Protein AF-A0A2G5KFI8-F1 (afdb_monomer_lite)

pLDDT: mean 81.68, std 14.81, range [49.47, 94.44]

Radius of gyration: 19.79 Å; chains: 1; bounding box: 45×17×59 Å

Sequence (60 aa):
MVFVEDGYIHLSGQVSWEYQRKLAQHILQDLLGVKGIINRIEIVPYIESNNKNLRALGRS

Structure (mmCIF, N/CA/C/O backbone):
data_AF-A0A2G5KFI8-F1
#
_entry.id   AF-A0A2G5KFI8-F1
#
loop_
_atom_site.group_PDB
_atom_site.id
_atom_site.type_symbol
_atom_site.label_atom_id
_atom_site.label_alt_id
_atom_site.label_comp_id
_atom_site.label_asym_id
_atom_site.label_entity_id
_atom_site.label_seq_id
_atom_site.pdbx_PDB_ins_code
_atom_site.Cartn_x
_atom_site.Cartn_y
_atom_site.Cartn_z
_atom_site.occupancy
_atom_site.B_iso_or_equiv
_atom_site.auth_seq_id
_atom_site.auth_comp_id
_atom_site.auth_asym_id
_atom_site.auth_atom_id
_atom_site.pdbx_PDB_model_num
ATOM 1 N N . MET A 1 1 ? -4.836 5.718 -9.702 1.00 81.62 1 MET A N 1
ATOM 2 C CA . MET A 1 1 ? -5.916 6.366 -8.928 1.00 81.62 1 MET A CA 1
ATOM 3 C C . MET A 1 1 ? -5.733 6.042 -7.451 1.00 81.62 1 MET A C 1
ATOM 5 O O . MET A 1 1 ? -5.355 4.916 -7.135 1.00 81.62 1 MET A O 1
ATOM 9 N N . VAL A 1 2 ? -5.965 7.021 -6.573 1.00 88.50 2 VAL A N 1
ATOM 10 C CA . VAL A 1 2 ? -5.855 6.888 -5.109 1.00 88.50 2 VAL A CA 1
ATOM 11 C C . VAL A 1 2 ? -7.155 7.395 -4.488 1.00 88.50 2 VAL A C 1
ATOM 13 O O . VAL A 1 2 ? -7.620 8.464 -4.880 1.00 88.50 2 VAL A O 1
ATOM 16 N N . PHE A 1 3 ? -7.735 6.650 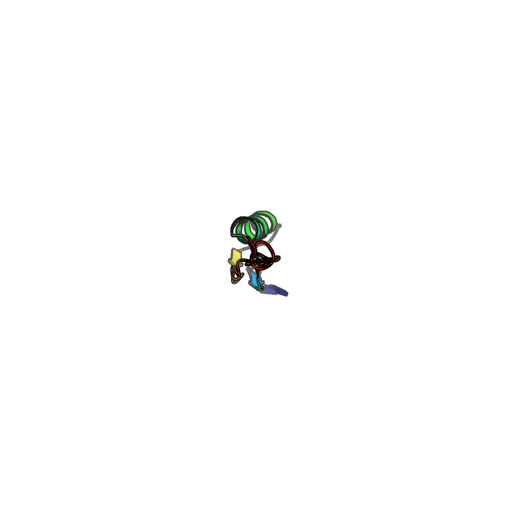-3.548 1.00 91.19 3 PHE A N 1
ATOM 17 C CA . PHE A 1 3 ? -8.881 7.108 -2.753 1.00 91.19 3 PHE A CA 1
ATOM 18 C C . PHE A 1 3 ? -8.863 6.507 -1.342 1.00 91.19 3 PHE A C 1
ATOM 20 O O . PHE A 1 3 ? -8.145 5.535 -1.088 1.00 91.19 3 PHE A O 1
ATOM 27 N N . VAL A 1 4 ? -9.637 7.110 -0.435 1.00 90.06 4 VAL A N 1
ATOM 28 C CA . VAL A 1 4 ? -9.716 6.735 0.984 1.00 90.06 4 VAL A CA 1
ATOM 29 C C . VAL A 1 4 ? -11.164 6.445 1.360 1.00 90.06 4 VAL A C 1
ATOM 31 O O . VAL A 1 4 ? -12.042 7.254 1.068 1.00 90.06 4 VAL A O 1
ATOM 34 N N . GLU A 1 5 ? -11.399 5.318 2.026 1.00 91.69 5 GLU A N 1
ATOM 35 C CA . GLU A 1 5 ? -12.719 4.904 2.509 1.00 91.69 5 GLU A CA 1
ATOM 36 C C . GLU A 1 5 ? -12.578 4.240 3.886 1.00 91.69 5 GLU A C 1
ATOM 38 O O . GLU A 1 5 ? -11.777 3.329 4.058 1.00 91.69 5 GLU A O 1
ATOM 43 N N . ASP A 1 6 ? -13.296 4.747 4.894 1.00 91.69 6 ASP A N 1
ATOM 44 C CA . ASP A 1 6 ? -13.262 4.266 6.290 1.00 91.69 6 ASP A CA 1
ATOM 45 C C . ASP A 1 6 ? -11.845 4.042 6.881 1.00 91.69 6 ASP A C 1
ATOM 47 O O . ASP A 1 6 ? -11.579 3.100 7.631 1.00 91.69 6 ASP A O 1
ATOM 51 N N . GLY A 1 7 ? -10.894 4.919 6.546 1.00 91.12 7 GLY A N 1
ATOM 52 C CA . GLY A 1 7 ? -9.502 4.815 7.004 1.00 91.12 7 GLY A CA 1
ATOM 53 C C . GLY A 1 7 ? -8.654 3.788 6.243 1.00 91.12 7 GLY A C 1
ATOM 54 O O . GLY A 1 7 ? -7.486 3.603 6.581 1.00 91.12 7 GLY A O 1
ATOM 55 N N . TYR A 1 8 ? -9.189 3.149 5.204 1.00 93.75 8 TYR A N 1
ATOM 56 C CA . TYR A 1 8 ? -8.426 2.338 4.259 1.00 93.75 8 TYR A CA 1
ATOM 57 C C . TYR A 1 8 ? -8.022 3.157 3.037 1.00 93.75 8 TYR A C 1
ATOM 59 O O . TYR A 1 8 ? -8.832 3.876 2.451 1.00 93.75 8 TYR A O 1
ATOM 67 N N . ILE A 1 9 ? -6.764 3.019 2.621 1.00 93.38 9 ILE A N 1
ATOM 68 C CA . ILE A 1 9 ? -6.247 3.641 1.398 1.00 93.38 9 ILE A CA 1
ATOM 69 C C . ILE A 1 9 ? -6.238 2.615 0.269 1.00 93.38 9 ILE A C 1
ATOM 71 O O . ILE A 1 9 ? -5.655 1.540 0.402 1.00 93.38 9 ILE A O 1
ATOM 75 N N . HIS A 1 10 ? -6.828 2.967 -0.870 1.00 94.44 10 HIS A N 1
ATOM 76 C CA . HIS A 1 10 ? -6.884 2.116 -2.054 1.00 94.44 10 HIS A CA 1
ATOM 77 C C . HIS A 1 10 ? -5.948 2.670 -3.131 1.00 94.44 10 HIS A C 1
ATOM 79 O O . HIS A 1 10 ? -6.160 3.768 -3.651 1.00 94.44 10 HIS A O 1
ATOM 85 N N . LEU A 1 11 ? -4.925 1.891 -3.491 1.00 92.56 11 LEU A N 1
ATOM 86 C CA . LEU A 1 11 ? -3.983 2.212 -4.564 1.00 92.56 11 LEU A CA 1
ATOM 87 C C . LEU A 1 11 ? -4.267 1.374 -5.804 1.00 92.56 11 LEU A C 1
ATOM 89 O O . LEU A 1 11 ? -4.446 0.162 -5.715 1.00 92.56 11 LEU A O 1
ATOM 93 N N . SER A 1 12 ? -4.279 2.014 -6.969 1.00 92.81 12 SER A N 1
ATOM 94 C CA . SER A 1 12 ? -4.449 1.351 -8.266 1.00 92.81 12 SER A CA 1
ATOM 95 C C . SER A 1 12 ? -3.712 2.107 -9.367 1.00 92.81 12 SER A C 1
ATOM 97 O O . SER A 1 12 ? -3.579 3.335 -9.311 1.00 92.81 12 SER A O 1
ATOM 99 N N . GLY A 1 13 ? -3.249 1.388 -10.383 1.00 90.56 13 GLY A N 1
ATOM 100 C CA . GLY A 1 13 ? -2.490 1.940 -11.505 1.00 90.56 13 GLY A CA 1
ATOM 101 C C . GLY A 1 13 ? -1.374 0.997 -11.933 1.00 90.56 13 GLY A C 1
ATOM 102 O O . GLY A 1 13 ? -1.244 -0.089 -11.378 1.00 90.56 13 GLY A O 1
ATOM 103 N N . GLN A 1 14 ? -0.572 1.423 -12.905 1.00 93.25 14 GLN A N 1
ATOM 104 C CA . GLN A 1 14 ? 0.535 0.636 -13.442 1.00 93.25 14 GLN A CA 1
ATOM 105 C C . GLN A 1 14 ? 1.866 1.318 -13.126 1.00 93.25 14 GLN A C 1
ATOM 107 O O . GLN A 1 14 ? 1.994 2.534 -13.276 1.00 93.25 14 GLN A O 1
ATOM 112 N N . VAL A 1 15 ? 2.850 0.538 -12.689 1.00 91.00 15 VAL A N 1
ATOM 113 C CA . VAL A 1 15 ? 4.229 0.993 -12.454 1.00 91.00 15 VAL A CA 1
ATOM 114 C C . VAL A 1 15 ? 5.208 0.053 -13.133 1.00 91.00 15 VAL A C 1
ATOM 116 O O . VAL A 1 15 ? 4.911 -1.118 -13.335 1.00 91.00 15 VAL A O 1
ATOM 119 N N . SER A 1 16 ? 6.403 0.535 -13.450 1.00 89.19 16 SER A N 1
ATOM 120 C CA . SER A 1 16 ? 7.396 -0.293 -14.141 1.00 89.19 16 SER A CA 1
ATOM 121 C C . SER A 1 16 ? 8.251 -1.132 -13.196 1.00 89.19 16 SER A C 1
ATOM 123 O O . SER A 1 16 ? 8.883 -2.086 -13.642 1.00 89.19 16 SER A O 1
ATOM 125 N N . TRP A 1 17 ? 8.261 -0.804 -11.899 1.00 88.56 17 TRP A N 1
ATOM 126 C CA . TRP A 1 17 ? 9.160 -1.418 -10.924 1.00 88.56 17 TRP A CA 1
ATOM 127 C C . TRP A 1 17 ? 8.465 -1.749 -9.604 1.00 88.56 17 TRP A C 1
ATOM 129 O O . TRP A 1 17 ? 7.726 -0.935 -9.049 1.00 88.56 17 TRP A O 1
ATOM 139 N N . GLU A 1 18 ? 8.817 -2.900 -9.026 1.00 88.75 18 GLU A N 1
ATOM 140 C CA . GLU A 1 18 ? 8.339 -3.315 -7.699 1.00 88.75 18 GLU A CA 1
ATOM 141 C C . GLU A 1 18 ? 8.719 -2.319 -6.597 1.00 88.75 18 GLU A C 1
ATOM 143 O O . GLU A 1 18 ? 7.975 -2.109 -5.640 1.00 88.75 18 GLU A O 1
ATOM 148 N N . TYR A 1 19 ? 9.867 -1.658 -6.746 1.00 89.38 19 TYR A N 1
ATOM 149 C CA . TYR A 1 19 ? 10.296 -0.615 -5.822 1.00 89.38 19 TYR A CA 1
ATOM 150 C C . TYR A 1 19 ? 9.275 0.527 -5.735 1.00 89.38 19 TYR A C 1
ATOM 152 O O . TYR A 1 19 ? 8.919 0.938 -4.635 1.00 89.38 19 TYR A O 1
ATOM 160 N N . GLN A 1 20 ? 8.740 0.989 -6.871 1.00 87.75 20 GLN A N 1
ATOM 161 C CA . GLN A 1 20 ? 7.736 2.058 -6.902 1.00 87.75 20 GLN A CA 1
ATOM 162 C C . GLN A 1 20 ? 6.443 1.622 -6.205 1.00 87.75 20 GLN A C 1
ATOM 164 O O . GLN A 1 20 ? 5.876 2.379 -5.416 1.00 87.75 20 GLN A O 1
ATOM 169 N N . ARG A 1 21 ? 6.015 0.373 -6.435 1.00 88.88 21 ARG A N 1
ATOM 170 C CA . ARG A 1 21 ? 4.851 -0.218 -5.763 1.00 88.88 21 ARG A CA 1
ATOM 171 C C . ARG A 1 21 ? 5.031 -0.262 -4.241 1.00 88.88 21 ARG A C 1
ATOM 173 O O . ARG A 1 21 ? 4.099 0.084 -3.515 1.00 88.88 21 ARG A O 1
ATOM 180 N N . LYS A 1 22 ? 6.210 -0.667 -3.755 1.00 90.50 22 LYS A N 1
ATOM 181 C CA . LYS A 1 22 ? 6.522 -0.742 -2.315 1.00 90.50 22 LYS A CA 1
ATOM 182 C C . LYS A 1 22 ? 6.663 0.632 -1.672 1.00 90.50 22 LYS A C 1
ATOM 184 O O . LYS A 1 22 ? 6.168 0.837 -0.569 1.00 90.50 22 LYS A O 1
ATOM 189 N N . LEU A 1 23 ? 7.297 1.572 -2.364 1.00 90.44 23 LEU A N 1
ATOM 190 C CA . LEU A 1 23 ? 7.502 2.928 -1.865 1.00 90.44 23 LEU A CA 1
ATOM 191 C C . LEU A 1 23 ? 6.168 3.662 -1.677 1.00 90.44 23 LEU A C 1
ATOM 193 O O . LEU A 1 23 ? 5.967 4.311 -0.655 1.00 90.44 23 LEU A O 1
ATOM 197 N N . ALA A 1 24 ? 5.219 3.469 -2.600 1.00 87.25 24 ALA A N 1
ATOM 198 C CA . ALA A 1 24 ? 3.861 3.995 -2.464 1.00 87.25 24 ALA A CA 1
ATOM 199 C C . ALA A 1 24 ? 3.143 3.456 -1.215 1.00 87.25 24 ALA A C 1
ATOM 201 O O . ALA A 1 24 ? 2.459 4.205 -0.526 1.00 87.25 24 ALA A O 1
ATOM 202 N N . GLN A 1 25 ? 3.315 2.173 -0.893 1.00 88.19 25 GLN A N 1
ATOM 203 C CA . GLN A 1 25 ? 2.745 1.593 0.323 1.00 88.19 25 GLN A CA 1
ATOM 204 C C . GLN A 1 25 ? 3.438 2.118 1.585 1.00 88.19 25 GLN A C 1
ATOM 206 O O . GLN A 1 25 ? 2.765 2.456 2.552 1.00 88.19 25 GLN A O 1
ATOM 211 N N . HIS A 1 26 ? 4.767 2.217 1.566 1.00 89.94 26 HIS A N 1
ATOM 212 C CA . HIS A 1 26 ? 5.548 2.664 2.715 1.00 89.94 26 HIS A CA 1
ATOM 213 C C . HIS A 1 26 ? 5.213 4.102 3.120 1.00 89.94 26 HIS A C 1
ATOM 215 O O . HIS A 1 26 ? 4.954 4.356 4.284 1.00 89.94 26 HIS A O 1
ATOM 221 N N . ILE A 1 27 ? 5.122 5.029 2.163 1.00 87.56 27 ILE A N 1
ATOM 222 C CA . ILE A 1 27 ? 4.796 6.436 2.455 1.00 87.56 27 ILE A CA 1
ATOM 223 C C . ILE A 1 27 ? 3.420 6.578 3.119 1.00 87.56 27 ILE A C 1
ATOM 225 O O . ILE A 1 27 ? 3.212 7.448 3.959 1.00 87.56 27 ILE A O 1
ATOM 229 N N . LEU A 1 28 ? 2.464 5.740 2.723 1.00 86.38 28 LEU A N 1
ATOM 230 C CA . LEU A 1 28 ? 1.076 5.869 3.156 1.00 86.38 28 LEU A CA 1
ATOM 231 C C . LEU A 1 28 ? 0.791 5.161 4.477 1.00 86.38 28 LEU A C 1
ATOM 233 O O . LEU A 1 28 ? -0.229 5.447 5.097 1.00 86.38 28 LEU A O 1
ATOM 237 N N . GLN A 1 29 ? 1.664 4.249 4.910 1.00 86.81 29 GLN A N 1
ATOM 238 C CA . GLN A 1 29 ? 1.452 3.502 6.152 1.00 86.81 29 GLN A CA 1
ATOM 239 C C . GLN A 1 29 ? 1.621 4.404 7.383 1.00 86.81 29 GLN A C 1
ATOM 241 O O . GLN A 1 29 ? 1.012 4.151 8.415 1.00 86.81 29 GLN A O 1
ATOM 246 N N . ASP A 1 30 ? 2.424 5.462 7.246 1.00 87.25 30 ASP A N 1
ATOM 247 C CA . ASP A 1 30 ? 2.776 6.375 8.334 1.00 87.25 30 ASP A CA 1
ATOM 248 C C . ASP A 1 30 ? 1.802 7.563 8.432 1.00 87.25 30 ASP A C 1
ATOM 250 O O . ASP A 1 30 ? 1.971 8.460 9.261 1.00 87.25 30 ASP A O 1
ATOM 254 N N . LEU A 1 31 ? 0.766 7.596 7.586 1.00 86.88 31 LEU A N 1
ATOM 255 C CA . LEU A 1 31 ? -0.221 8.665 7.596 1.00 86.88 31 LEU A CA 1
ATOM 256 C C . LEU A 1 31 ? -1.209 8.478 8.758 1.00 86.88 31 LEU A C 1
ATOM 258 O O . LEU A 1 31 ? -1.807 7.419 8.949 1.00 86.88 31 LEU A O 1
ATOM 262 N N . LEU A 1 32 ? -1.406 9.544 9.534 1.00 86.00 32 LEU A N 1
ATOM 263 C CA . LEU A 1 32 ? -2.263 9.526 10.716 1.00 86.00 32 LEU A CA 1
ATOM 264 C C . LEU A 1 32 ? -3.717 9.174 10.348 1.00 86.00 32 LEU A C 1
ATOM 266 O O . LEU A 1 32 ? -4.300 9.774 9.448 1.00 86.00 32 LEU A O 1
ATOM 270 N N . GLY A 1 33 ? -4.316 8.221 11.069 1.00 86.19 33 GLY A N 1
ATOM 271 C CA . GLY A 1 33 ? -5.696 7.777 10.832 1.00 86.19 33 GLY A CA 1
ATOM 272 C C . GLY A 1 33 ? -5.850 6.683 9.769 1.00 86.19 33 GLY A C 1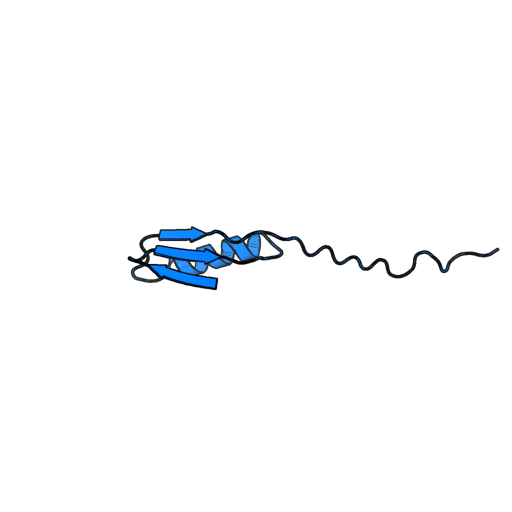
ATOM 273 O O . GL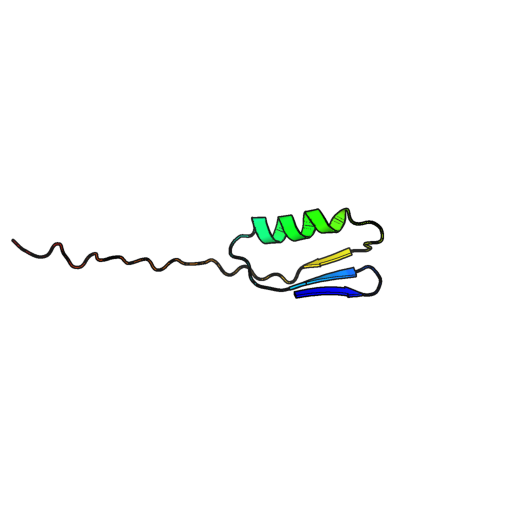Y A 1 33 ? -6.974 6.242 9.520 1.00 86.19 33 GLY A O 1
ATOM 274 N N . VAL A 1 34 ? -4.750 6.206 9.176 1.00 91.00 34 VAL A N 1
ATOM 275 C CA . VAL A 1 34 ? -4.767 5.033 8.295 1.00 91.00 34 VAL A CA 1
ATOM 276 C C . VAL A 1 34 ? -4.909 3.758 9.119 1.00 91.00 34 VAL A C 1
ATOM 278 O O . VAL A 1 34 ? -4.100 3.462 9.994 1.00 91.00 34 VAL A O 1
ATOM 281 N N . LYS A 1 35 ? -5.947 2.981 8.810 1.00 91.81 35 LYS A N 1
ATOM 282 C CA . LYS A 1 35 ? -6.189 1.641 9.360 1.00 91.81 35 LYS A CA 1
ATOM 283 C C . LYS A 1 35 ? -5.510 0.551 8.528 1.00 91.81 35 LYS A C 1
ATOM 285 O O . LYS A 1 35 ? -5.184 -0.509 9.053 1.00 91.81 35 LYS A O 1
ATOM 290 N N . GLY A 1 36 ? -5.307 0.790 7.231 1.00 90.12 36 GLY A N 1
ATOM 291 C CA . GLY A 1 36 ? -4.661 -0.162 6.331 1.00 90.12 36 GLY A CA 1
ATOM 292 C C . GLY A 1 36 ? -4.568 0.324 4.886 1.00 90.12 36 GLY A C 1
ATOM 293 O O . GLY A 1 36 ? -5.174 1.323 4.499 1.00 90.12 36 GLY A O 1
ATOM 294 N N . ILE A 1 37 ? -3.803 -0.406 4.072 1.00 93.12 37 ILE A N 1
ATOM 295 C CA . ILE A 1 37 ? -3.561 -0.079 2.662 1.00 93.12 37 ILE A CA 1
ATOM 296 C C . ILE A 1 37 ? -3.904 -1.286 1.799 1.00 93.12 37 ILE A C 1
ATOM 298 O O . ILE A 1 37 ? -3.369 -2.376 1.993 1.00 93.12 37 ILE A O 1
ATOM 302 N N . ILE A 1 38 ? -4.753 -1.070 0.800 1.00 92.94 38 ILE A N 1
ATOM 303 C CA . ILE A 1 38 ? -5.083 -2.047 -0.230 1.00 92.94 38 ILE A CA 1
ATOM 304 C C . ILE A 1 38 ? -4.352 -1.643 -1.509 1.00 92.94 38 ILE A C 1
ATOM 306 O O . ILE A 1 38 ? -4.765 -0.735 -2.235 1.00 92.94 38 ILE A O 1
ATOM 310 N N . ASN A 1 39 ? -3.240 -2.327 -1.777 1.00 90.69 39 ASN A N 1
ATOM 311 C CA . ASN A 1 39 ? -2.379 -2.049 -2.920 1.00 90.69 39 ASN A CA 1
ATOM 312 C C . ASN A 1 39 ? -2.718 -2.962 -4.108 1.00 90.69 39 ASN A C 1
ATOM 314 O O . ASN A 1 39 ? -2.356 -4.136 -4.115 1.00 90.69 39 ASN A O 1
ATOM 318 N N . ARG A 1 40 ? -3.405 -2.408 -5.113 1.00 92.94 40 ARG A N 1
ATOM 319 C CA . ARG A 1 40 ? -3.712 -3.051 -6.405 1.00 92.94 40 ARG A CA 1
ATOM 320 C C . ARG A 1 40 ? -2.926 -2.409 -7.554 1.00 92.94 40 ARG A C 1
ATOM 322 O O . ARG A 1 40 ? -3.439 -2.277 -8.662 1.00 92.94 40 ARG A O 1
ATOM 329 N N . ILE A 1 41 ? -1.716 -1.925 -7.280 1.00 93.06 41 ILE A N 1
ATOM 330 C CA . ILE A 1 41 ? -0.816 -1.447 -8.330 1.00 93.06 41 ILE A CA 1
ATOM 331 C C . ILE A 1 41 ? -0.279 -2.657 -9.098 1.00 93.06 41 ILE A C 1
ATOM 333 O O . ILE A 1 41 ? 0.304 -3.569 -8.510 1.00 93.06 41 ILE A O 1
ATOM 337 N N . GLU A 1 42 ? -0.447 -2.638 -10.413 1.00 92.88 42 GLU A N 1
ATOM 338 C CA . GLU A 1 42 ? 0.087 -3.641 -11.325 1.00 92.88 42 GLU A CA 1
ATOM 339 C C . GLU A 1 42 ? 1.500 -3.254 -11.759 1.00 92.88 42 GLU A C 1
ATOM 341 O O . GLU A 1 42 ? 1.788 -2.090 -12.050 1.00 92.88 42 GLU A O 1
ATOM 346 N N . ILE A 1 43 ? 2.398 -4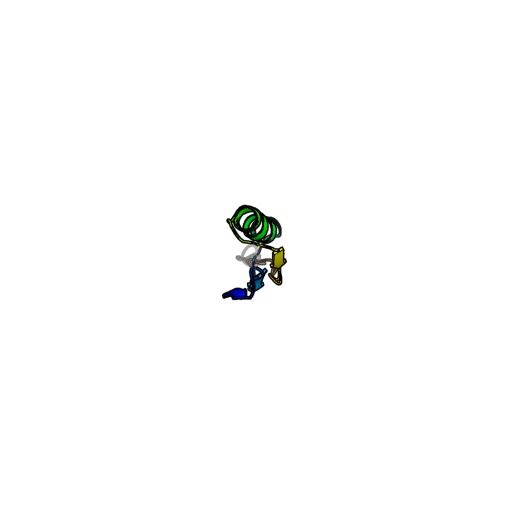.236 -11.817 1.00 91.44 43 ILE A N 1
ATOM 347 C CA . ILE A 1 43 ? 3.730 -4.024 -12.378 1.00 91.44 43 ILE A CA 1
ATOM 348 C C . ILE A 1 43 ? 3.662 -4.339 -13.866 1.00 91.44 43 ILE A C 1
ATOM 350 O O . ILE A 1 43 ? 3.468 -5.491 -14.250 1.00 91.44 43 ILE A O 1
ATOM 354 N N . VAL A 1 44 ? 3.863 -3.320 -14.691 1.00 90.19 44 VAL A N 1
ATOM 355 C CA . VAL A 1 44 ? 3.984 -3.434 -16.143 1.00 90.19 44 VAL A CA 1
ATOM 356 C C . VAL A 1 44 ? 5.397 -2.989 -16.514 1.00 90.19 44 VAL A C 1
ATOM 358 O O . VAL A 1 44 ? 5.653 -1.783 -16.618 1.00 90.19 44 VAL A O 1
ATOM 361 N N . PRO A 1 45 ? 6.347 -3.935 -16.662 1.00 81.06 45 PRO A N 1
ATOM 362 C CA . PRO A 1 45 ? 7.713 -3.612 -17.044 1.00 81.06 45 PRO A CA 1
ATOM 363 C C . PRO A 1 45 ? 7.706 -2.838 -18.359 1.00 81.06 45 PRO A C 1
ATOM 365 O O . PRO A 1 45 ? 7.149 -3.297 -19.358 1.00 81.06 45 PRO A O 1
ATOM 368 N N . TYR A 1 46 ? 8.337 -1.667 -18.370 1.00 74.50 46 TYR A N 1
ATOM 369 C CA . TYR A 1 46 ? 8.561 -0.946 -19.612 1.00 74.50 46 TYR A CA 1
ATOM 370 C C . TYR A 1 46 ? 9.675 -1.661 -20.378 1.00 74.50 46 TYR A C 1
ATOM 372 O O . TYR A 1 46 ? 10.860 -1.457 -20.114 1.00 74.50 46 TYR A O 1
ATOM 380 N N . ILE A 1 47 ? 9.296 -2.547 -21.300 1.00 70.06 47 ILE A N 1
ATOM 381 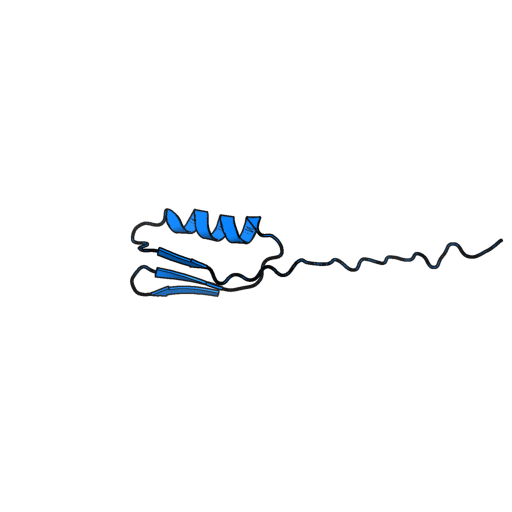C CA . ILE A 1 47 ? 10.232 -3.086 -22.281 1.00 70.06 47 ILE A CA 1
ATOM 382 C C . ILE A 1 47 ? 10.423 -1.980 -23.308 1.00 70.06 47 ILE A C 1
ATOM 384 O O . ILE A 1 47 ? 9.644 -1.853 -24.256 1.00 70.06 47 ILE A O 1
ATOM 388 N N . GLU A 1 48 ? 11.443 -1.150 -23.109 1.00 57.22 48 GLU A N 1
ATOM 389 C CA . GLU A 1 48 ? 11.887 -0.258 -24.165 1.00 57.22 48 GLU A CA 1
ATOM 390 C C . GLU A 1 48 ? 12.392 -1.139 -25.315 1.00 57.22 48 GLU A C 1
ATOM 392 O O . GLU A 1 48 ? 13.525 -1.617 -25.315 1.00 57.22 48 GLU A O 1
ATOM 397 N N . SER A 1 49 ? 11.524 -1.417 -26.290 1.00 52.91 49 SER A N 1
ATOM 398 C CA . SER A 1 49 ? 11.901 -2.071 -27.543 1.00 52.91 49 SER A CA 1
ATOM 399 C C . SER A 1 49 ? 12.706 -1.086 -28.391 1.00 52.91 49 SER A C 1
ATOM 401 O O . SER A 1 49 ? 12.292 -0.689 -29.475 1.00 52.91 49 SER A O 1
ATOM 403 N N . ASN A 1 50 ? 13.870 -0.664 -27.901 1.00 49.88 50 ASN A N 1
ATOM 404 C CA . ASN A 1 50 ? 14.840 0.104 -28.666 1.00 49.88 50 ASN A CA 1
ATOM 405 C C . ASN A 1 50 ? 15.715 -0.876 -29.466 1.00 49.88 50 ASN A C 1
ATOM 407 O O . ASN A 1 50 ? 16.929 -0.955 -29.294 1.00 49.88 50 ASN A O 1
ATOM 411 N N . ASN A 1 51 ? 15.100 -1.635 -30.381 1.00 52.69 51 ASN A N 1
ATOM 412 C CA . ASN A 1 51 ? 15.846 -2.216 -31.497 1.00 52.69 51 ASN A CA 1
ATOM 413 C C . ASN A 1 51 ? 16.184 -1.080 -32.470 1.00 52.69 51 ASN A C 1
ATOM 415 O O . ASN A 1 51 ? 15.533 -0.886 -33.497 1.00 52.69 51 ASN A O 1
ATOM 419 N N . LYS A 1 52 ? 17.206 -0.297 -32.121 1.00 53.06 52 LYS A N 1
ATOM 420 C CA . LYS A 1 52 ? 17.904 0.542 -33.088 1.00 53.06 52 LYS A CA 1
ATOM 421 C C . LYS A 1 52 ? 18.872 -0.356 -33.863 1.00 53.06 52 LYS A C 1
ATOM 423 O O . LYS A 1 52 ? 19.988 -0.602 -33.431 1.00 53.06 52 LYS A O 1
ATOM 428 N N . ASN A 1 53 ? 18.432 -0.792 -35.040 1.00 53.72 53 ASN A N 1
ATOM 429 C CA . ASN A 1 53 ? 19.274 -1.013 -36.219 1.00 53.72 53 ASN A CA 1
ATOM 430 C C . ASN A 1 53 ? 20.454 -2.006 -36.114 1.00 53.72 53 ASN A C 1
ATOM 432 O O . ASN A 1 53 ? 21.598 -1.622 -36.335 1.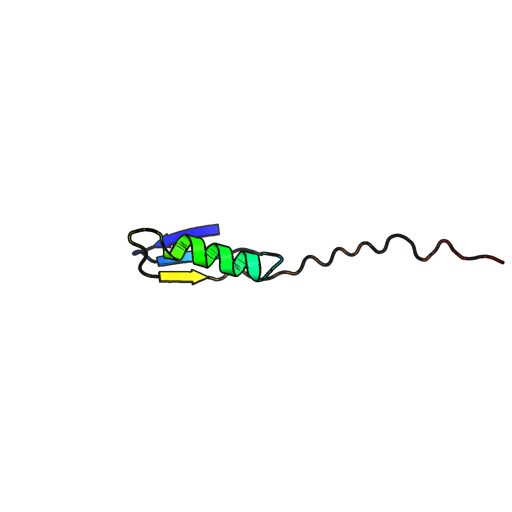00 53.72 53 ASN A O 1
ATOM 436 N N . LEU A 1 54 ? 20.190 -3.313 -36.000 1.00 57.78 54 LEU A N 1
ATOM 437 C CA . LEU A 1 54 ? 21.179 -4.345 -36.392 1.00 57.78 54 LEU A CA 1
ATOM 438 C C . LEU A 1 54 ? 21.103 -4.738 -37.888 1.00 57.78 54 LEU A C 1
ATOM 440 O O . LEU A 1 54 ? 21.539 -5.817 -38.277 1.00 57.78 54 LEU A O 1
ATOM 444 N N . ARG A 1 55 ? 20.553 -3.874 -38.757 1.00 59.44 55 ARG A N 1
ATOM 445 C CA . ARG A 1 55 ? 20.429 -4.110 -40.215 1.00 59.44 55 ARG A CA 1
ATOM 446 C C . ARG A 1 55 ? 21.321 -3.224 -41.099 1.00 59.44 55 ARG A C 1
ATOM 448 O O . ARG A 1 55 ? 21.093 -3.163 -42.302 1.00 59.44 55 ARG A O 1
ATOM 455 N N . ALA A 1 56 ? 22.348 -2.581 -40.539 1.00 57.88 56 ALA A N 1
ATOM 456 C CA . ALA A 1 56 ? 23.275 -1.730 -41.299 1.00 57.88 56 ALA A CA 1
ATOM 457 C C . ALA A 1 56 ? 24.758 -2.147 -41.219 1.00 57.88 56 ALA A C 1
ATOM 459 O O . ALA A 1 56 ? 25.633 -1.326 -41.453 1.00 57.88 56 ALA A O 1
ATOM 460 N N . LEU A 1 57 ? 25.056 -3.422 -40.948 1.00 58.44 57 LEU A N 1
ATOM 461 C CA . LEU A 1 57 ? 26.376 -4.016 -41.220 1.00 58.44 57 LEU A CA 1
ATOM 462 C C . LEU A 1 57 ? 26.212 -5.237 -42.131 1.00 58.44 57 LEU A C 1
ATOM 464 O O . LEU A 1 57 ? 26.658 -6.341 -41.848 1.00 58.44 57 LEU A O 1
ATOM 468 N N . GLY A 1 58 ? 25.504 -5.030 -43.239 1.00 53.22 58 GLY A N 1
ATOM 469 C CA . GLY A 1 58 ? 25.704 -5.831 -44.433 1.00 53.22 58 GLY A CA 1
ATOM 470 C C . GLY A 1 58 ? 26.564 -5.028 -45.395 1.00 53.22 58 GLY A C 1
ATOM 471 O O . GLY A 1 58 ? 26.069 -4.046 -45.943 1.00 53.22 58 GLY A O 1
ATOM 472 N N . ARG A 1 59 ? 27.810 -5.455 -45.607 1.00 49.47 59 ARG A N 1
ATOM 473 C CA . ARG A 1 59 ? 28.372 -5.830 -46.919 1.00 49.47 59 ARG A CA 1
ATOM 474 C C . ARG A 1 59 ? 29.901 -5.846 -46.868 1.00 49.47 59 ARG A C 1
ATOM 476 O O . ARG A 1 59 ? 30.492 -4.838 -46.511 1.00 49.47 59 ARG A O 1
ATOM 483 N N . SER A 1 60 ? 30.428 -6.997 -47.303 1.00 55.94 60 SER A N 1
ATOM 484 C CA . SER A 1 60 ? 31.727 -7.233 -47.961 1.00 55.94 60 SER A CA 1
ATOM 485 C C . SER A 1 60 ? 32.981 -6.709 -47.276 1.00 55.94 60 SER A C 1
ATOM 487 O O . SER A 1 60 ? 33.205 -5.482 -47.340 1.00 55.94 60 SER A O 1
#

Foldseek 3Di:
DWDDDQLEIEAEEEDQDPVVQVVVQVVSVPDPSRPYYHRHYHHDHPPPPPPDDPPPPDDD

Secondary structure (DSSP, 8-state):
-EEEETTEEEEEEEES-HHHHHHHHHHHHTSTT--EEEEEEEE----------SSS----